Protein AF-A0A127CI56-F1 (afdb_monomer_lite)

Radius of gyration: 18.25 Å; chains: 1; bounding box: 36×44×43 Å

Secondary structure (DSSP, 8-state):
-TTSSS------S---TTTTT--HHHHHHHHHTT----PPPPPPSSSPPPHHHHHHHHHHHHHHHHHHHHHHHHHHTS------SSHHHHHHHHHHHHHHHHHHHHHHHHHHHTT-

Structure (mmCIF, N/CA/C/O backbone):
data_AF-A0A127CI56-F1
#
_entry.id   AF-A0A127CI56-F1
#
loop_
_atom_site.group_PDB
_atom_site.id
_atom_site.type_symbol
_atom_site.label_atom_id
_atom_site.label_alt_id
_atom_site.label_comp_id
_atom_site.label_asym_id
_atom_site.label_entity_id
_atom_site.label_seq_id
_atom_site.pdbx_PDB_ins_code
_atom_site.Cartn_x
_atom_site.Cartn_y
_atom_site.Cartn_z
_atom_site.occupancy
_atom_site.B_iso_or_equiv
_atom_site.auth_seq_id
_atom_site.auth_comp_id
_atom_site.auth_asym_id
_atom_site.auth_atom_id
_atom_site.pdbx_PDB_model_num
ATOM 1 N N . MET A 1 1 ? -7.938 -2.444 3.868 1.00 31.64 1 MET A N 1
ATOM 2 C CA . MET A 1 1 ? -7.738 -1.343 2.890 1.00 31.64 1 MET A CA 1
ATOM 3 C C . MET A 1 1 ? -9.023 -0.568 2.551 1.00 31.64 1 MET A C 1
ATOM 5 O O . MET A 1 1 ? -8.927 0.513 1.991 1.00 31.64 1 MET A O 1
ATOM 9 N N . MET A 1 2 ? -10.215 -1.067 2.913 1.00 23.14 2 MET A N 1
ATOM 10 C CA . MET A 1 2 ? -11.517 -0.485 2.534 1.00 23.14 2 MET A CA 1
ATOM 11 C C . MET A 1 2 ? -12.081 0.617 3.456 1.00 23.14 2 MET A C 1
ATOM 13 O O . MET A 1 2 ? -13.108 1.187 3.113 1.00 23.14 2 MET A O 1
ATOM 17 N N . ALA A 1 3 ? -11.433 0.952 4.576 1.00 25.27 3 ALA A N 1
ATOM 18 C CA . ALA A 1 3 ? -11.945 1.940 5.543 1.00 25.27 3 ALA A CA 1
ATOM 19 C C . ALA A 1 3 ? -11.127 3.247 5.611 1.00 25.27 3 ALA A C 1
ATOM 21 O O . ALA A 1 3 ? -11.294 4.034 6.531 1.00 25.27 3 ALA A O 1
ATOM 22 N N . LEU A 1 4 ? -10.217 3.492 4.661 1.00 32.19 4 LEU A N 1
ATOM 23 C CA . LEU A 1 4 ? -9.222 4.571 4.780 1.00 32.19 4 LEU A CA 1
ATOM 24 C C . LEU A 1 4 ? -9.471 5.803 3.897 1.00 32.19 4 LEU A C 1
ATOM 26 O O . LEU A 1 4 ? -8.562 6.608 3.729 1.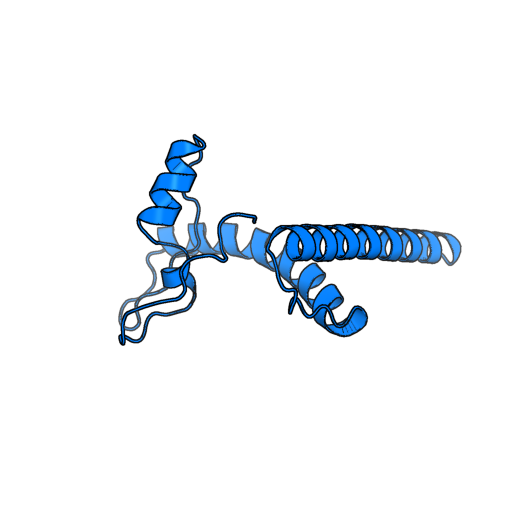00 32.19 4 LEU A O 1
ATOM 30 N N . ILE A 1 5 ? -10.668 5.970 3.320 1.00 32.84 5 ILE A N 1
ATOM 31 C CA . ILE A 1 5 ? -10.923 7.043 2.334 1.00 32.84 5 ILE A CA 1
ATOM 32 C C . ILE A 1 5 ? -12.205 7.852 2.624 1.00 32.84 5 ILE A C 1
ATOM 34 O O . ILE A 1 5 ? -12.787 8.384 1.690 1.00 32.84 5 ILE A O 1
ATOM 38 N N . SER A 1 6 ? -12.691 7.971 3.872 1.00 27.42 6 SER A N 1
ATOM 39 C CA . SER A 1 6 ? -13.927 8.756 4.111 1.00 27.42 6 SER A CA 1
ATOM 40 C C . SER A 1 6 ? -13.817 10.029 4.944 1.00 27.42 6 SER A C 1
ATOM 42 O O . SER A 1 6 ? -14.788 10.773 4.946 1.00 27.42 6 SER A O 1
ATOM 44 N N . GLU A 1 7 ? -12.701 10.363 5.599 1.00 33.69 7 GLU A N 1
ATOM 45 C CA . GLU A 1 7 ? -12.663 11.599 6.404 1.00 33.69 7 GLU A CA 1
ATOM 46 C C . GLU A 1 7 ? -11.339 12.346 6.291 1.00 33.69 7 GLU A C 1
ATOM 48 O O . GLU A 1 7 ? -10.452 12.261 7.138 1.00 33.69 7 GLU A O 1
ATOM 53 N N . MET A 1 8 ? -11.231 13.119 5.213 1.00 27.89 8 MET A N 1
ATOM 54 C CA . MET A 1 8 ? -10.200 14.132 5.032 1.00 27.89 8 MET A CA 1
ATOM 55 C C . MET A 1 8 ? -10.849 15.516 5.167 1.00 27.89 8 MET A C 1
ATOM 57 O O . MET A 1 8 ? -10.976 16.248 4.194 1.00 27.89 8 MET A O 1
ATOM 61 N N . SER A 1 9 ? -11.318 15.865 6.369 1.00 38.72 9 SER A N 1
ATOM 62 C CA . SER A 1 9 ? -11.735 17.238 6.674 1.00 38.72 9 SER A CA 1
ATOM 63 C C . SER A 1 9 ? -11.436 17.624 8.124 1.00 38.72 9 SER A C 1
ATOM 65 O O . SER A 1 9 ? -11.741 16.891 9.059 1.00 38.72 9 SER A O 1
ATOM 67 N N . CYS A 1 10 ? -10.872 18.827 8.252 1.00 26.05 10 CYS A N 1
ATOM 68 C CA . CYS A 1 10 ? -10.750 19.668 9.442 1.00 26.05 10 CYS A CA 1
ATOM 69 C C . CYS A 1 10 ? -9.629 19.353 10.461 1.00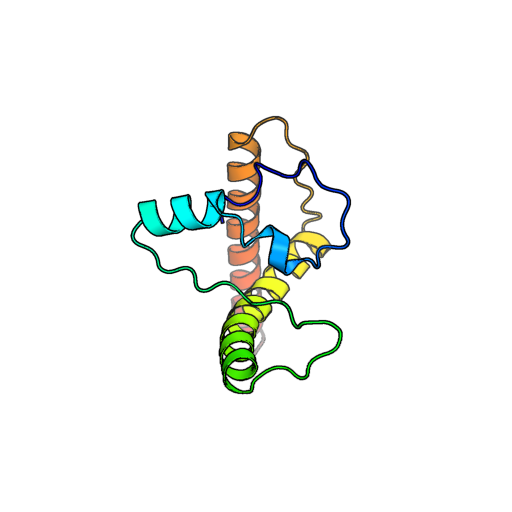 26.05 10 CYS A C 1
ATOM 71 O O . CYS A 1 10 ? -9.794 18.593 11.411 1.00 26.05 10 CYS A O 1
ATOM 73 N N . ALA A 1 11 ? -8.467 20.000 10.278 1.00 26.33 11 ALA A N 1
ATOM 74 C CA . ALA A 1 11 ? -7.878 20.942 11.248 1.00 26.33 11 ALA A CA 1
ATOM 75 C C . ALA A 1 11 ? -6.461 21.367 10.810 1.00 26.33 11 ALA A C 1
ATOM 77 O O . ALA A 1 11 ? -5.571 20.547 10.580 1.00 26.33 11 ALA A O 1
ATOM 78 N N . ARG A 1 12 ? -6.256 22.684 10.737 1.00 34.16 12 ARG A N 1
ATOM 79 C CA . ARG A 1 12 ? -5.029 23.403 10.370 1.00 34.16 12 ARG A CA 1
ATOM 80 C C . ARG A 1 12 ? -3.951 23.268 11.460 1.00 34.16 12 ARG A C 1
ATOM 82 O O . ARG A 1 12 ? -3.671 24.205 12.190 1.00 34.16 12 ARG A O 1
ATOM 89 N N . THR A 1 13 ? -3.335 22.098 11.582 1.00 32.88 13 THR A N 1
ATOM 90 C CA . THR A 1 13 ? -2.073 21.891 12.314 1.00 32.88 13 THR A CA 1
ATOM 91 C C . THR A 1 13 ? -1.237 20.878 11.546 1.00 32.88 13 THR A C 1
ATOM 93 O O . THR A 1 13 ? -1.770 19.943 10.957 1.00 32.88 13 THR A O 1
ATOM 96 N N . LYS A 1 14 ? 0.079 21.093 11.495 1.00 39.75 14 LYS A N 1
ATOM 97 C CA . LYS A 1 14 ? 1.063 20.360 10.679 1.00 39.75 14 LYS A CA 1
ATOM 98 C C . LYS A 1 14 ? 1.174 18.879 11.106 1.00 39.75 14 LYS A C 1
ATOM 100 O O . LYS A 1 14 ? 2.174 18.468 11.690 1.00 39.75 14 LYS A O 1
ATOM 105 N N . ARG A 1 15 ? 0.136 18.073 10.854 1.00 35.84 15 ARG A N 1
ATOM 106 C CA . ARG A 1 15 ? 0.092 16.626 11.104 1.00 35.84 15 ARG A CA 1
ATOM 107 C C . ARG A 1 15 ? 0.879 15.904 10.017 1.00 35.84 15 ARG A C 1
ATOM 109 O O . ARG A 1 15 ? 0.649 16.086 8.827 1.00 35.84 15 ARG A O 1
ATOM 116 N N . ARG A 1 16 ? 1.836 15.083 10.445 1.00 45.56 16 ARG A N 1
ATOM 117 C CA . ARG A 1 16 ? 2.623 14.200 9.574 1.00 45.56 16 ARG A CA 1
ATOM 118 C C . ARG A 1 16 ? 1.770 13.008 9.121 1.00 45.56 16 ARG A C 1
ATOM 120 O O . ARG A 1 16 ? 0.854 12.594 9.826 1.00 45.56 16 ARG A O 1
ATOM 127 N N . SER A 1 17 ? 2.110 12.437 7.968 1.00 40.94 17 SER A N 1
ATOM 128 C CA . SER A 1 17 ? 1.291 11.492 7.189 1.00 40.94 17 SER A CA 1
ATOM 129 C C . SER A 1 17 ? 0.786 10.231 7.913 1.00 40.94 17 SER A C 1
ATOM 131 O O . SER A 1 17 ? -0.237 9.699 7.496 1.00 40.94 17 SER A O 1
ATOM 133 N N . ALA A 1 18 ? 1.423 9.751 8.993 1.00 51.22 18 ALA A N 1
ATOM 134 C CA . ALA A 1 18 ? 0.918 8.581 9.735 1.00 51.22 18 ALA A CA 1
ATOM 135 C C . ALA A 1 18 ? -0.155 8.930 10.784 1.00 51.22 18 ALA A C 1
ATOM 137 O O . ALA A 1 18 ? -0.976 8.084 11.121 1.00 51.22 18 ALA A O 1
ATOM 138 N N . SER A 1 19 ? -0.210 10.185 11.251 1.00 51.59 19 SER A N 1
ATOM 139 C CA . SER A 1 19 ? -1.259 10.649 12.174 1.00 51.59 19 SER A CA 1
ATOM 140 C C . SER A 1 19 ? -2.647 10.644 11.529 1.00 51.59 19 SER A C 1
ATOM 142 O O . SER A 1 19 ? -3.635 10.570 12.249 1.00 51.59 19 SER A O 1
ATOM 144 N N . ALA A 1 20 ? -2.735 10.692 10.196 1.00 54.66 20 ALA A N 1
ATOM 145 C CA . ALA A 1 20 ? -4.006 10.633 9.477 1.00 54.66 20 ALA A CA 1
ATOM 146 C C . ALA A 1 20 ? -4.717 9.272 9.623 1.00 54.66 20 ALA A C 1
ATOM 148 O O . ALA A 1 20 ? -5.939 9.215 9.562 1.00 54.66 20 ALA A O 1
ATOM 149 N N . TYR A 1 21 ? -3.962 8.189 9.851 1.00 60.41 21 TYR A N 1
ATOM 150 C CA . TYR A 1 21 ? -4.496 6.828 9.990 1.00 60.41 21 TYR A CA 1
ATOM 151 C C . TYR A 1 21 ? -4.871 6.469 11.436 1.00 60.41 21 TYR A C 1
ATOM 153 O O . TYR A 1 21 ? -5.610 5.512 11.658 1.00 60.41 21 TYR A O 1
ATOM 161 N N . ILE A 1 22 ? -4.373 7.235 12.409 1.00 69.00 22 ILE A N 1
ATOM 162 C CA . ILE A 1 22 ? -4.627 7.067 13.844 1.00 69.00 22 ILE A CA 1
ATOM 163 C C . ILE A 1 22 ? -5.710 8.079 14.229 1.00 69.00 22 ILE A C 1
ATOM 165 O O . ILE A 1 22 ? -5.445 9.124 14.822 1.00 69.00 22 ILE A O 1
ATOM 169 N N . SER A 1 23 ? -6.934 7.826 13.777 1.00 75.69 23 SER A N 1
ATOM 170 C CA . SER A 1 23 ? -8.105 8.599 14.184 1.00 75.69 23 SER A CA 1
ATOM 171 C C . SER A 1 23 ? -8.979 7.735 15.083 1.00 75.69 23 SER A C 1
ATOM 173 O O . SER A 1 23 ? -9.068 6.524 14.882 1.00 75.69 23 SER A O 1
ATOM 175 N N . LYS A 1 24 ? -9.667 8.356 16.049 1.00 79.44 24 LYS A N 1
ATOM 176 C CA . LYS A 1 24 ? -10.579 7.643 16.962 1.00 79.44 24 LYS A CA 1
ATOM 177 C C . LYS A 1 24 ? -11.622 6.810 16.209 1.00 79.44 24 LYS A C 1
ATOM 179 O O . LYS A 1 24 ? -11.960 5.716 16.635 1.00 79.44 24 LYS A O 1
ATOM 184 N N . LYS A 1 25 ? -12.093 7.308 15.061 1.00 79.56 25 LYS A N 1
ATOM 185 C CA . LYS A 1 25 ? -13.038 6.597 14.186 1.00 79.56 25 LYS A CA 1
ATOM 186 C C . LYS A 1 25 ? -12.426 5.339 13.576 1.00 79.56 25 LYS A C 1
ATOM 188 O O . LYS A 1 25 ? -13.079 4.305 13.518 1.00 79.56 25 LYS A O 1
ATOM 193 N N . ASN A 1 26 ? -11.170 5.419 13.150 1.00 76.00 26 ASN A N 1
ATOM 194 C CA . ASN A 1 26 ? -10.472 4.287 12.559 1.00 76.00 26 ASN A CA 1
ATOM 195 C C . ASN A 1 26 ? -10.121 3.233 13.618 1.00 76.00 26 ASN A C 1
ATOM 197 O O . ASN A 1 26 ? -10.229 2.041 13.359 1.00 76.00 26 ASN A O 1
ATOM 201 N N . GLU A 1 27 ? -9.767 3.664 14.830 1.00 80.38 27 GLU A N 1
ATOM 202 C CA . GLU A 1 27 ? -9.571 2.765 15.970 1.00 80.38 27 GLU A CA 1
ATOM 203 C C . GLU A 1 27 ? -10.875 2.078 16.380 1.00 80.38 27 GLU A C 1
ATOM 205 O O . GLU A 1 27 ? -10.884 0.861 16.510 1.00 80.38 27 GLU A O 1
ATOM 210 N N . ALA A 1 28 ? -11.989 2.813 16.473 1.00 83.75 28 ALA A N 1
ATOM 211 C CA . ALA A 1 28 ? -13.303 2.234 16.755 1.00 83.75 28 ALA A CA 1
ATOM 212 C C . ALA A 1 28 ? -13.724 1.204 15.695 1.00 83.75 28 ALA A C 1
ATOM 214 O O . ALA A 1 28 ? -14.245 0.147 16.039 1.00 83.75 28 ALA A O 1
ATOM 215 N N . PHE A 1 29 ? -13.441 1.471 14.416 1.00 81.94 29 PHE A N 1
ATOM 216 C CA . PHE A 1 29 ? -13.661 0.510 13.335 1.00 81.94 29 PHE A CA 1
ATOM 217 C C . PHE A 1 29 ? -12.781 -0.742 13.489 1.00 81.94 29 PHE A C 1
ATOM 219 O O . PHE A 1 29 ? -13.264 -1.863 13.391 1.00 81.94 29 PHE A O 1
ATOM 226 N N . ILE A 1 30 ? -11.488 -0.572 13.774 1.00 82.19 30 ILE A N 1
ATOM 227 C CA . ILE A 1 30 ? -10.548 -1.687 13.966 1.00 82.19 30 ILE A CA 1
ATOM 228 C C . ILE A 1 30 ? -10.977 -2.560 15.154 1.00 82.19 30 ILE A C 1
ATOM 230 O O . ILE A 1 30 ? -11.047 -3.781 15.021 1.00 82.19 30 ILE A O 1
ATOM 234 N N . THR A 1 31 ? -11.317 -1.939 16.283 1.00 84.06 31 THR A N 1
ATOM 235 C CA . THR A 1 31 ? -11.789 -2.636 17.482 1.00 84.06 31 THR A CA 1
ATOM 236 C C . THR A 1 31 ? -13.143 -3.306 17.252 1.00 84.06 31 THR A C 1
ATOM 238 O O . THR A 1 31 ? -13.316 -4.451 17.659 1.00 84.06 31 THR A O 1
ATOM 241 N N . GLY A 1 32 ? -14.070 -2.652 16.543 1.00 84.69 32 GLY A N 1
ATOM 242 C CA . GLY A 1 32 ? -15.367 -3.230 16.169 1.00 84.69 32 GLY A CA 1
ATOM 243 C C . GLY A 1 32 ? -15.243 -4.469 15.278 1.00 84.69 32 GLY A C 1
ATOM 244 O O . GLY A 1 32 ? -16.067 -5.374 15.352 1.00 84.69 32 GLY A O 1
ATOM 245 N N . ASN A 1 33 ? -14.165 -4.561 14.499 1.00 84.19 33 ASN A N 1
ATOM 246 C CA . ASN A 1 33 ? -13.832 -5.730 13.690 1.00 84.19 33 ASN A CA 1
ATOM 247 C C . ASN A 1 33 ? -13.023 -6.801 14.456 1.00 84.19 33 ASN A C 1
ATOM 249 O O . ASN A 1 33 ? -12.554 -7.756 13.836 1.00 84.19 33 ASN A O 1
ATOM 253 N N . GLY A 1 34 ? -12.819 -6.650 15.772 1.00 84.81 34 GLY A N 1
ATOM 254 C CA . GLY A 1 34 ? -12.046 -7.583 16.603 1.00 84.81 34 GLY A CA 1
ATOM 255 C C . GLY A 1 34 ? -10.535 -7.552 16.346 1.00 84.81 34 GLY A C 1
ATOM 256 O O . GLY A 1 34 ? -9.808 -8.458 16.752 1.00 84.81 34 GLY A O 1
ATOM 257 N N . LEU A 1 35 ? -10.042 -6.523 15.654 1.00 81.69 35 LEU A N 1
ATOM 258 C CA . LEU A 1 35 ? -8.640 -6.383 15.275 1.00 81.69 35 LEU A CA 1
ATOM 259 C C . LEU A 1 35 ? -7.898 -5.477 16.268 1.00 81.69 35 LEU A C 1
ATOM 261 O O . LEU A 1 35 ? -8.476 -4.593 16.900 1.00 81.69 35 LEU A O 1
ATOM 265 N N . LYS A 1 36 ? -6.581 -5.673 16.389 1.00 81.25 36 LYS A N 1
ATOM 266 C CA . LYS A 1 36 ? -5.694 -4.776 17.147 1.00 81.25 36 LYS A CA 1
ATOM 267 C C . LYS A 1 36 ? -5.066 -3.748 16.205 1.00 81.25 36 LYS A C 1
ATOM 269 O O . LYS A 1 36 ? -4.655 -4.087 15.095 1.00 81.25 36 LYS A O 1
ATOM 274 N N . SER A 1 37 ? -4.971 -2.494 16.644 1.00 75.50 37 SER A N 1
ATOM 275 C CA . SER A 1 37 ? -4.393 -1.403 15.854 1.00 75.50 37 SER A CA 1
ATOM 276 C C . SER A 1 37 ? -2.864 -1.503 15.789 1.00 75.50 37 SER A C 1
ATOM 278 O O . SER A 1 37 ? -2.138 -0.933 16.599 1.00 75.50 37 SER A O 1
ATOM 280 N N . ASP A 1 38 ? -2.345 -2.208 14.782 1.00 78.06 38 ASP A N 1
ATOM 281 C CA . ASP A 1 38 ? -0.902 -2.276 14.517 1.00 78.06 38 ASP A CA 1
ATOM 282 C C . ASP A 1 38 ? -0.461 -1.275 13.434 1.00 78.06 38 ASP A C 1
ATOM 284 O O . ASP A 1 38 ? -0.021 -1.630 12.341 1.00 78.06 38 ASP A O 1
ATOM 288 N N . ILE A 1 39 ? -0.623 0.019 13.721 1.00 79.00 39 ILE A N 1
ATOM 289 C CA . ILE A 1 39 ? -0.354 1.107 12.767 1.00 79.00 39 ILE A CA 1
ATOM 290 C C . ILE A 1 39 ? 1.020 1.736 13.035 1.00 79.00 39 ILE A C 1
ATOM 292 O O . ILE A 1 39 ? 1.405 1.961 14.181 1.00 79.00 39 ILE A O 1
ATOM 296 N N . HIS A 1 40 ? 1.762 2.060 11.968 1.00 80.00 40 HIS A N 1
ATOM 297 C CA . HIS A 1 40 ? 3.073 2.714 12.052 1.00 80.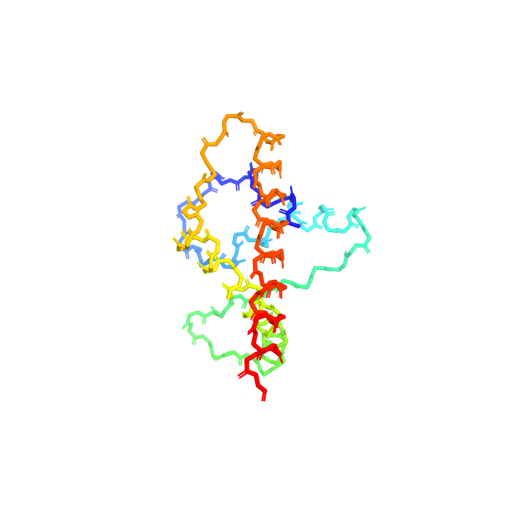00 40 HIS A CA 1
ATOM 298 C C . HIS A 1 40 ? 2.993 4.066 12.776 1.00 80.00 40 HIS A C 1
ATOM 300 O O . HIS A 1 40 ? 2.228 4.950 12.390 1.00 80.00 40 HIS A O 1
ATOM 306 N N . GLN A 1 41 ? 3.841 4.260 13.786 1.00 77.44 41 GLN A N 1
ATOM 307 C CA . GLN A 1 41 ? 3.832 5.463 14.616 1.00 77.44 41 GLN A CA 1
ATOM 308 C C . GLN A 1 41 ? 4.796 6.519 14.070 1.00 77.44 41 GLN A C 1
ATOM 310 O O . GLN A 1 41 ? 5.955 6.233 13.768 1.00 77.44 41 GLN A O 1
ATOM 315 N N . CYS A 1 42 ? 4.332 7.764 13.941 1.00 74.50 42 CYS A N 1
ATOM 316 C CA . CYS A 1 42 ? 5.188 8.873 13.522 1.00 74.50 42 CYS A CA 1
ATOM 317 C C . CYS A 1 42 ? 6.200 9.246 14.614 1.00 74.50 42 CYS A C 1
ATOM 319 O O . CYS A 1 42 ? 5.839 9.450 15.769 1.00 74.50 42 CYS A O 1
ATOM 321 N N . LYS A 1 43 ? 7.455 9.467 14.210 1.00 71.81 43 LYS A N 1
ATOM 322 C CA . LYS A 1 43 ? 8.486 10.062 15.066 1.00 71.81 43 LYS A CA 1
ATOM 323 C C . LYS A 1 43 ? 8.124 11.506 15.449 1.00 71.81 43 LYS A C 1
ATOM 325 O O . LYS A 1 43 ? 7.730 12.307 14.590 1.00 71.81 43 LYS A O 1
ATOM 330 N N . LEU A 1 44 ? 8.322 11.858 16.722 1.00 69.00 44 LEU A N 1
ATOM 331 C CA . LEU A 1 44 ? 8.259 13.237 17.222 1.00 69.00 44 LEU A CA 1
ATOM 332 C C . LEU A 1 44 ? 9.458 14.049 16.704 1.00 69.00 44 LEU A C 1
ATOM 334 O O . LEU A 1 44 ? 10.558 13.528 16.581 1.00 69.00 44 LEU A O 1
ATOM 338 N N . LYS A 1 45 ? 9.264 15.332 16.365 1.00 63.16 45 LYS A N 1
ATOM 339 C CA . LYS A 1 45 ? 10.296 16.148 15.686 1.00 63.16 45 LYS A CA 1
ATOM 340 C C . LYS A 1 45 ? 11.569 16.357 16.518 1.00 63.16 45 LYS A C 1
ATOM 342 O O . LYS A 1 45 ? 12.637 16.428 15.932 1.00 63.16 45 LYS A O 1
ATOM 347 N N . VAL A 1 46 ? 11.437 16.455 17.839 1.00 70.88 46 VAL A N 1
ATOM 348 C CA . VAL A 1 46 ? 12.520 16.887 18.742 1.00 70.88 46 VAL A CA 1
ATOM 349 C C . VAL A 1 46 ? 13.122 15.722 19.535 1.00 70.88 46 VAL A C 1
ATOM 351 O O . VAL A 1 46 ? 14.246 15.819 20.006 1.00 70.88 46 VAL A O 1
ATOM 354 N N . ARG A 1 47 ? 12.408 14.596 19.669 1.00 72.44 47 ARG A N 1
ATOM 355 C CA . ARG A 1 47 ? 12.850 13.469 20.501 1.00 72.44 47 ARG A CA 1
ATOM 356 C C . ARG A 1 47 ? 13.446 12.337 19.656 1.00 72.44 47 ARG A C 1
ATOM 358 O O . ARG A 1 47 ? 12.901 12.034 18.584 1.00 72.44 47 ARG A O 1
ATOM 365 N N . PRO A 1 48 ? 14.527 11.683 20.122 1.00 72.56 48 PRO A N 1
ATOM 366 C CA . PRO A 1 48 ? 14.972 10.429 19.532 1.00 72.56 48 PRO A CA 1
ATOM 367 C C . PRO A 1 48 ? 13.854 9.384 19.647 1.00 72.56 48 PRO A C 1
ATOM 369 O O . PRO A 1 48 ? 13.037 9.412 20.568 1.00 72.56 48 PRO A O 1
ATOM 372 N N . THR A 1 49 ? 13.763 8.495 18.660 1.00 73.31 49 THR A N 1
ATOM 373 C CA . THR A 1 49 ? 12.783 7.404 18.672 1.00 73.31 49 THR A CA 1
ATOM 374 C C . THR A 1 49 ? 13.152 6.405 19.758 1.00 73.31 49 THR A C 1
ATOM 376 O O . THR A 1 49 ? 14.272 5.899 19.713 1.00 73.31 49 THR A O 1
ATOM 379 N N . PRO A 1 50 ? 12.230 6.064 20.674 1.00 82.44 50 PRO A N 1
ATOM 380 C CA . PRO A 1 50 ? 12.446 4.964 21.604 1.00 82.44 50 PRO A CA 1
ATOM 381 C C . PRO A 1 50 ? 12.751 3.675 20.835 1.00 82.44 50 PRO A C 1
ATOM 383 O O . PRO A 1 50 ? 12.108 3.403 19.815 1.00 82.44 50 PRO A O 1
ATOM 386 N N . GLU A 1 51 ? 13.692 2.862 21.315 1.00 82.81 51 GLU A N 1
ATOM 387 C CA . GLU A 1 51 ? 14.098 1.638 20.609 1.00 82.81 51 GLU A CA 1
ATOM 388 C C . GLU A 1 51 ? 12.926 0.686 20.358 1.00 82.81 51 GLU A C 1
ATOM 390 O O . GLU A 1 51 ? 12.790 0.146 19.260 1.00 82.81 51 GLU A O 1
ATOM 395 N N . ALA A 1 52 ? 12.027 0.539 21.334 1.00 83.25 52 ALA A N 1
ATOM 396 C CA . ALA A 1 52 ? 10.825 -0.283 21.203 1.00 83.25 52 ALA A CA 1
ATOM 397 C C . ALA A 1 52 ? 9.931 0.178 20.035 1.00 83.25 52 ALA A C 1
ATOM 399 O O . ALA A 1 52 ? 9.451 -0.638 19.244 1.00 83.25 52 ALA A O 1
ATOM 400 N N . MET A 1 53 ? 9.765 1.496 19.877 1.00 80.88 53 MET A N 1
ATOM 401 C CA . MET A 1 53 ? 9.004 2.089 18.776 1.00 80.88 53 MET A CA 1
ATOM 402 C C . MET A 1 53 ? 9.717 1.883 17.438 1.00 80.88 53 MET A C 1
ATOM 404 O O . MET A 1 53 ? 9.070 1.559 16.445 1.00 80.88 53 MET A O 1
ATOM 408 N N . SER A 1 54 ? 11.045 2.023 17.411 1.00 81.94 54 SER A N 1
ATOM 409 C CA . SER A 1 54 ? 11.855 1.789 16.213 1.00 81.94 54 SER A CA 1
ATOM 410 C C . SER A 1 54 ? 11.752 0.338 15.733 1.00 81.94 54 SER A C 1
ATOM 412 O O . SER A 1 54 ? 11.443 0.097 14.568 1.00 81.94 54 SER A O 1
ATOM 414 N N . ARG A 1 55 ? 11.888 -0.641 16.639 1.00 85.25 55 ARG A N 1
ATOM 415 C CA . ARG A 1 55 ? 11.736 -2.074 16.323 1.00 85.25 55 ARG A CA 1
ATOM 416 C C .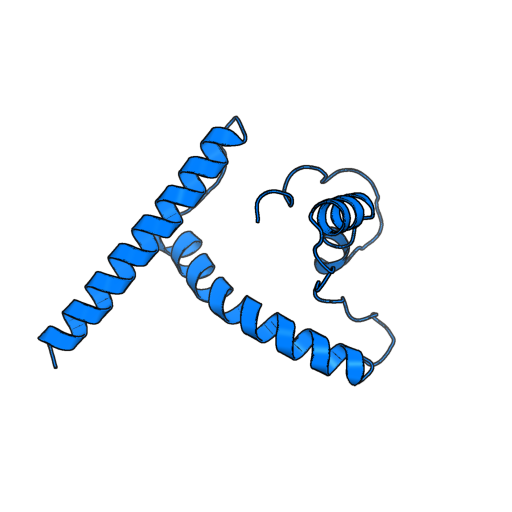 ARG A 1 55 ? 10.327 -2.397 15.818 1.00 85.25 55 ARG A C 1
ATOM 418 O O . ARG A 1 55 ? 10.170 -3.111 14.828 1.00 85.25 55 ARG A O 1
ATOM 425 N N . ALA A 1 56 ? 9.288 -1.847 16.453 1.00 84.75 56 ALA A N 1
ATOM 426 C CA . ALA A 1 56 ? 7.908 -2.020 15.999 1.00 84.75 56 ALA A CA 1
ATOM 427 C C . ALA A 1 56 ? 7.678 -1.406 14.609 1.00 84.75 56 ALA A C 1
ATOM 429 O O . ALA A 1 56 ? 7.134 -2.065 13.723 1.00 84.75 56 ALA A O 1
ATOM 430 N N . ASN A 1 57 ? 8.151 -0.182 14.385 1.00 84.44 57 ASN A N 1
ATOM 431 C CA . ASN A 1 57 ? 8.058 0.484 13.092 1.00 84.44 57 ASN A CA 1
ATOM 432 C C . ASN A 1 57 ? 8.877 -0.225 12.007 1.00 84.44 57 ASN A C 1
ATOM 434 O O . ASN A 1 57 ? 8.394 -0.321 10.887 1.00 84.44 57 ASN A O 1
ATOM 438 N N . GLY A 1 58 ? 10.042 -0.794 12.322 1.00 84.69 58 GLY A N 1
ATOM 439 C CA . GLY A 1 58 ? 10.833 -1.601 11.389 1.00 84.69 58 GLY A CA 1
ATOM 440 C C . GLY A 1 58 ? 10.068 -2.825 10.877 1.00 84.69 58 GLY A C 1
ATOM 441 O O . GLY A 1 58 ? 10.015 -3.058 9.669 1.00 84.69 58 GLY A O 1
ATOM 442 N N . ARG A 1 59 ? 9.380 -3.553 11.771 1.00 86.06 59 ARG A N 1
ATOM 443 C CA . ARG A 1 59 ? 8.496 -4.671 11.384 1.00 86.06 59 ARG A CA 1
ATOM 444 C C . ARG A 1 59 ? 7.363 -4.210 10.463 1.00 86.06 59 ARG A C 1
ATOM 446 O O . ARG A 1 59 ? 7.122 -4.825 9.427 1.00 86.06 59 ARG A O 1
ATOM 453 N N . ARG A 1 60 ? 6.712 -3.092 10.799 1.00 83.56 60 ARG A N 1
ATOM 454 C CA . ARG A 1 60 ? 5.616 -2.511 9.999 1.00 83.56 60 ARG A CA 1
ATOM 455 C C . ARG A 1 60 ? 6.094 -2.021 8.629 1.00 83.56 60 ARG A C 1
ATOM 457 O O . ARG A 1 60 ? 5.425 -2.243 7.621 1.00 83.56 60 ARG A O 1
ATOM 464 N N . SER A 1 61 ? 7.267 -1.398 8.576 1.00 81.50 61 SER A N 1
ATOM 465 C CA . SER A 1 61 ? 7.877 -0.898 7.343 1.00 81.50 61 SER A CA 1
ATOM 466 C C . SER A 1 61 ? 8.295 -2.025 6.402 1.00 81.50 61 SER A C 1
ATOM 468 O O . SER A 1 61 ? 8.169 -1.853 5.196 1.00 81.50 61 SER A O 1
ATOM 470 N N . LYS A 1 62 ? 8.699 -3.194 6.922 1.00 84.44 62 LYS A N 1
ATOM 471 C CA . LYS A 1 62 ? 9.002 -4.382 6.103 1.00 84.44 62 LYS A CA 1
ATOM 472 C C . LYS A 1 62 ? 7.783 -4.876 5.319 1.00 84.44 62 LYS A C 1
ATOM 474 O O . LYS A 1 62 ? 7.898 -5.225 4.150 1.00 84.44 62 LYS A O 1
ATOM 479 N N . LEU A 1 63 ? 6.609 -4.893 5.951 1.00 78.50 63 LEU A N 1
ATOM 480 C CA . LEU A 1 63 ? 5.365 -5.244 5.260 1.00 78.50 63 LEU A CA 1
ATOM 481 C C . LEU A 1 63 ? 4.993 -4.167 4.240 1.00 78.50 63 LEU A C 1
ATOM 483 O O . LEU A 1 63 ? 4.648 -4.471 3.102 1.00 78.50 63 LEU A O 1
ATOM 487 N N . ARG A 1 64 ? 5.104 -2.894 4.628 1.00 78.69 64 ARG A N 1
ATOM 488 C CA . ARG A 1 64 ? 4.768 -1.766 3.760 1.00 78.69 64 ARG A CA 1
ATOM 489 C C . ARG A 1 64 ? 5.641 -1.716 2.501 1.00 78.69 64 ARG A C 1
ATOM 491 O O . ARG A 1 64 ? 5.091 -1.528 1.421 1.00 78.69 64 ARG A O 1
ATOM 498 N N . SER A 1 65 ? 6.950 -1.937 2.613 1.00 81.31 65 SER A N 1
ATOM 499 C CA . SER A 1 65 ? 7.867 -1.918 1.466 1.00 81.31 65 SER A CA 1
ATOM 500 C C . SER A 1 65 ? 7.563 -3.023 0.449 1.00 81.31 65 SER A C 1
ATOM 502 O O . SER A 1 65 ? 7.643 -2.786 -0.757 1.00 81.31 65 SER A O 1
ATOM 504 N N . ALA A 1 66 ? 7.121 -4.200 0.909 1.00 79.44 66 ALA A N 1
ATOM 505 C CA . ALA A 1 66 ? 6.700 -5.289 0.028 1.00 79.44 66 ALA A CA 1
ATOM 506 C C . ALA A 1 66 ? 5.493 -4.900 -0.849 1.00 79.44 66 ALA A C 1
ATOM 508 O O . ALA A 1 66 ? 5.443 -5.243 -2.032 1.00 79.44 66 ALA A O 1
ATOM 509 N N . PHE A 1 67 ? 4.543 -4.139 -0.296 1.00 75.31 67 PHE A N 1
ATOM 510 C CA . PHE A 1 67 ? 3.381 -3.650 -1.044 1.00 75.31 67 PHE A CA 1
ATOM 511 C C . PHE A 1 67 ? 3.677 -2.388 -1.861 1.00 75.31 67 PHE A C 1
ATOM 513 O O . PHE A 1 67 ? 3.111 -2.221 -2.940 1.00 75.31 67 PHE A O 1
ATOM 520 N N . GLU A 1 68 ? 4.560 -1.503 -1.395 1.00 81.38 68 GLU A N 1
ATOM 521 C CA . GLU A 1 68 ? 4.917 -0.266 -2.105 1.00 81.38 68 GLU A CA 1
ATOM 522 C C . GLU A 1 68 ? 5.462 -0.538 -3.506 1.00 81.38 68 GLU A C 1
ATOM 524 O O . GLU A 1 68 ? 5.105 0.180 -4.437 1.00 81.38 68 GLU A O 1
ATOM 529 N N . HIS A 1 69 ? 6.241 -1.608 -3.688 1.00 80.31 69 HIS A N 1
ATOM 530 C CA . HIS A 1 69 ? 6.713 -1.996 -5.016 1.00 80.31 69 HIS A CA 1
ATOM 531 C C . HIS A 1 69 ? 5.558 -2.350 -5.968 1.00 80.31 69 HIS A C 1
ATOM 533 O O . HIS A 1 69 ? 5.551 -1.940 -7.130 1.00 80.31 69 HIS A O 1
ATOM 539 N N . VAL A 1 70 ? 4.546 -3.068 -5.467 1.00 80.62 70 VAL A N 1
ATOM 540 C CA . VAL A 1 70 ? 3.335 -3.367 -6.241 1.00 80.62 70 VAL A CA 1
ATOM 541 C C . VAL A 1 70 ? 2.641 -2.064 -6.614 1.00 80.62 70 VAL A C 1
ATOM 543 O O . VAL A 1 70 ? 2.421 -1.818 -7.796 1.00 80.62 70 VAL A O 1
ATOM 546 N N . PHE A 1 71 ? 2.383 -1.187 -5.642 1.00 76.19 71 PHE A N 1
ATOM 547 C CA . PHE A 1 71 ? 1.752 0.112 -5.888 1.00 76.19 71 PHE A CA 1
ATOM 548 C C . PHE A 1 71 ? 2.534 0.994 -6.864 1.00 76.19 71 PHE A C 1
ATOM 550 O O . PHE A 1 71 ? 1.912 1.680 -7.675 1.00 76.19 71 PHE A O 1
ATOM 557 N N . ALA A 1 72 ? 3.867 0.970 -6.824 1.00 82.12 72 ALA A N 1
ATOM 558 C CA . ALA A 1 72 ? 4.708 1.688 -7.773 1.00 82.12 72 ALA A CA 1
ATOM 559 C C . ALA A 1 72 ? 4.444 1.200 -9.202 1.00 82.12 72 ALA A C 1
ATOM 561 O O . ALA A 1 72 ? 4.144 2.010 -10.074 1.00 82.12 72 ALA A O 1
ATOM 562 N N . ARG A 1 73 ? 4.415 -0.121 -9.422 1.00 82.50 73 ARG A N 1
ATOM 563 C CA . ARG A 1 73 ? 4.060 -0.706 -10.723 1.00 82.50 73 ARG A CA 1
ATOM 564 C C . ARG A 1 73 ? 2.633 -0.357 -11.155 1.00 82.50 73 ARG A C 1
ATOM 566 O O . ARG A 1 73 ? 2.411 -0.102 -12.336 1.00 82.50 73 ARG A O 1
ATOM 573 N N . GLN A 1 74 ? 1.673 -0.314 -10.227 1.00 83.50 74 GLN A N 1
ATOM 574 C CA . GLN A 1 74 ? 0.297 0.081 -10.553 1.00 83.50 74 GLN A CA 1
ATOM 575 C C . GLN A 1 74 ? 0.188 1.557 -10.959 1.00 83.50 74 GLN A C 1
ATOM 577 O O . GLN A 1 74 ? -0.550 1.895 -11.882 1.00 83.50 74 GLN A O 1
ATOM 582 N N . LYS A 1 75 ? 0.918 2.449 -10.289 1.00 82.06 75 LYS A N 1
ATOM 583 C CA . LYS A 1 75 ? 0.893 3.881 -10.607 1.00 82.06 75 LYS A CA 1
ATOM 584 C C . LYS A 1 75 ? 1.654 4.214 -11.883 1.00 82.06 75 LYS A C 1
ATOM 586 O O . LYS A 1 75 ? 1.151 4.998 -12.676 1.00 82.06 75 LYS A O 1
ATOM 591 N N . ASP A 1 76 ? 2.824 3.618 -12.062 1.00 80.75 76 ASP A N 1
ATOM 592 C CA . ASP A 1 76 ? 3.711 3.880 -13.192 1.00 80.75 76 ASP A CA 1
ATOM 593 C C . ASP A 1 76 ? 3.191 3.204 -14.469 1.00 80.75 76 ASP A C 1
ATOM 595 O O . ASP A 1 76 ? 2.706 3.865 -15.386 1.00 80.75 76 ASP A O 1
ATOM 599 N N . LYS A 1 77 ? 3.159 1.865 -14.487 1.00 73.88 77 LYS A N 1
ATOM 600 C CA . LYS A 1 77 ? 2.842 1.091 -15.698 1.00 73.88 77 LYS A CA 1
ATOM 601 C C . LYS A 1 77 ? 1.354 1.031 -16.019 1.00 73.88 77 LYS A C 1
ATOM 603 O O . LYS A 1 77 ? 0.988 1.003 -17.187 1.00 73.88 77 LYS A O 1
ATOM 608 N N . MET A 1 78 ? 0.491 0.992 -15.001 1.00 76.31 78 MET A N 1
ATOM 609 C CA . MET A 1 78 ? -0.965 0.916 -15.208 1.00 76.31 78 MET A CA 1
ATOM 610 C C . MET A 1 78 ? -1.664 2.281 -15.132 1.00 76.31 78 MET A C 1
ATOM 612 O O . MET A 1 78 ? -2.886 2.330 -15.263 1.00 76.31 78 MET A O 1
ATOM 616 N N . ARG A 1 79 ? -0.917 3.380 -14.905 1.00 76.75 79 ARG A N 1
ATOM 617 C CA . ARG A 1 79 ? -1.436 4.759 -14.771 1.00 76.75 79 ARG A CA 1
ATOM 618 C C . ARG A 1 79 ? -2.696 4.825 -13.895 1.00 76.75 79 ARG A C 1
ATOM 620 O O . ARG A 1 79 ? -3.688 5.470 -14.241 1.00 76.75 79 ARG A O 1
ATOM 627 N N . LEU A 1 80 ? -2.689 4.099 -12.772 1.00 76.94 80 LEU A N 1
ATOM 628 C CA . LEU A 1 80 ? -3.883 3.881 -11.958 1.00 76.94 80 LEU A CA 1
ATOM 629 C C . LEU A 1 80 ? -4.303 5.158 -11.206 1.00 76.94 80 LEU A C 1
ATOM 631 O O . LEU A 1 80 ? -3.901 5.390 -10.067 1.00 76.94 80 LEU A O 1
ATOM 635 N N . PHE A 1 81 ? -5.162 5.966 -11.826 1.00 75.44 81 PHE A N 1
ATOM 636 C CA . PHE A 1 81 ? -5.840 7.093 -11.180 1.00 75.44 81 PHE A CA 1
ATOM 637 C C . PHE A 1 81 ? -7.265 6.711 -10.773 1.00 75.44 81 PHE A C 1
ATOM 639 O O . PHE A 1 81 ? -8.096 6.352 -11.612 1.00 75.44 81 PHE A O 1
ATOM 646 N N . ILE A 1 82 ? -7.573 6.801 -9.480 1.00 75.12 82 ILE A N 1
ATOM 647 C CA . ILE A 1 82 ? -8.915 6.539 -8.946 1.00 75.12 82 ILE A CA 1
ATOM 648 C C . ILE A 1 82 ? -9.639 7.883 -8.826 1.00 75.12 82 ILE A C 1
ATOM 650 O O . ILE A 1 82 ? -9.660 8.499 -7.769 1.00 75.12 82 ILE A O 1
ATOM 654 N N . GLN A 1 83 ? -10.194 8.352 -9.942 1.00 79.56 83 GLN A N 1
ATOM 655 C CA . GLN A 1 83 ? -11.090 9.512 -10.004 1.00 79.56 83 GLN A CA 1
ATOM 656 C C . GLN A 1 83 ? -12.476 9.039 -10.462 1.00 79.56 83 GLN A C 1
ATOM 658 O O . GLN A 1 83 ? -12.959 9.397 -11.529 1.00 79.56 83 GLN A O 1
ATOM 663 N N . THR A 1 84 ? -13.073 8.111 -9.710 1.00 81.06 84 THR A N 1
ATOM 664 C CA . THR A 1 84 ? -14.382 7.529 -10.042 1.00 81.06 84 THR A CA 1
ATOM 665 C C . THR A 1 84 ? -15.465 8.092 -9.137 1.00 81.06 84 THR A C 1
ATOM 667 O O . THR A 1 84 ? -15.304 8.096 -7.917 1.00 81.06 84 THR A O 1
ATOM 670 N N . ILE A 1 85 ? -16.597 8.482 -9.723 1.00 82.06 85 ILE A N 1
ATOM 671 C CA . ILE A 1 85 ? -17.793 8.874 -8.974 1.00 82.06 85 ILE A CA 1
ATOM 672 C C . ILE A 1 85 ? -18.402 7.605 -8.362 1.00 82.06 85 ILE A C 1
ATOM 674 O O . ILE A 1 85 ? -18.937 6.749 -9.067 1.00 82.06 85 ILE A O 1
ATOM 678 N N . GLY A 1 86 ? -18.267 7.460 -7.045 1.00 87.75 86 GLY A N 1
ATOM 679 C CA . GLY A 1 86 ? -18.843 6.359 -6.274 1.00 87.75 86 GLY A CA 1
ATOM 680 C C . GLY A 1 86 ? -17.831 5.312 -5.797 1.00 87.75 86 GLY A C 1
ATOM 681 O O . GLY A 1 86 ? -16.979 4.821 -6.543 1.00 87.75 86 GLY A O 1
ATOM 682 N N . VAL A 1 87 ? -17.981 4.919 -4.528 1.00 86.81 87 VAL A N 1
ATOM 683 C CA . VAL A 1 87 ? -17.072 3.993 -3.835 1.00 86.81 87 VAL A CA 1
ATOM 684 C C . VAL A 1 87 ? -17.035 2.627 -4.516 1.00 86.81 87 VAL A C 1
ATOM 686 O O . VAL A 1 87 ? -15.957 2.088 -4.719 1.00 86.81 87 VAL A O 1
ATOM 689 N N . HIS A 1 88 ? -18.182 2.081 -4.927 1.00 91.44 88 HIS A N 1
ATOM 690 C CA . HIS A 1 88 ? -18.269 0.759 -5.560 1.00 91.44 88 HIS A CA 1
ATOM 691 C C . HIS A 1 88 ? -17.426 0.665 -6.839 1.00 91.44 88 HIS A C 1
ATOM 693 O O . HIS A 1 88 ? -16.663 -0.284 -7.006 1.00 91.44 88 HIS A O 1
ATOM 699 N N . ARG A 1 89 ? -17.473 1.696 -7.692 1.00 86.12 89 ARG A N 1
ATOM 700 C CA . ARG A 1 89 ? -16.657 1.771 -8.915 1.00 86.12 89 ARG A CA 1
ATOM 701 C C . ARG A 1 89 ? -15.167 1.858 -8.590 1.00 86.12 89 ARG A C 1
ATOM 703 O O . ARG A 1 89 ? -14.360 1.192 -9.238 1.00 86.12 89 ARG A O 1
ATOM 710 N N . ALA A 1 90 ? -14.810 2.602 -7.542 1.00 88.12 90 ALA A N 1
ATOM 711 C CA . ALA A 1 90 ? -13.440 2.636 -7.041 1.00 88.12 90 ALA A CA 1
ATOM 712 C C . ALA A 1 90 ? -12.979 1.248 -6.565 1.00 88.12 90 ALA A C 1
ATOM 714 O O . ALA A 1 90 ? -11.873 0.831 -6.910 1.00 88.12 90 ALA A O 1
ATOM 715 N N . LYS A 1 91 ? -13.826 0.502 -5.833 1.00 87.94 91 LYS A N 1
ATOM 716 C CA . LYS A 1 91 ? -13.501 -0.862 -5.372 1.00 87.94 91 LYS A CA 1
ATOM 717 C C . LYS A 1 91 ? -13.189 -1.782 -6.548 1.00 87.94 91 LYS A C 1
ATOM 719 O O . LY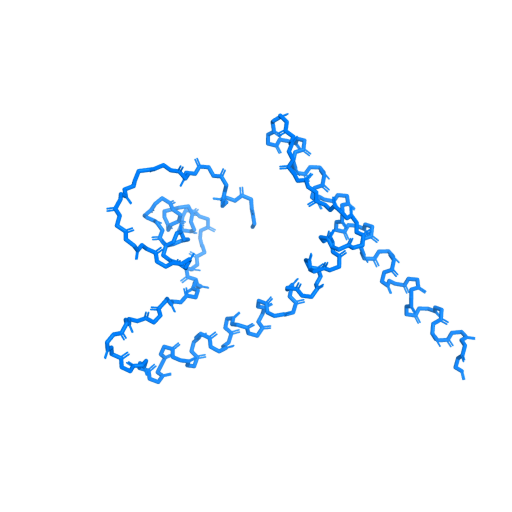S A 1 91 ? -12.163 -2.455 -6.528 1.00 87.94 91 LYS A O 1
ATOM 724 N N . VAL A 1 92 ? -14.041 -1.772 -7.575 1.00 90.06 92 VAL A N 1
ATOM 725 C CA . VAL A 1 92 ? -13.863 -2.606 -8.772 1.00 90.06 92 VAL A CA 1
ATOM 726 C C . VAL A 1 92 ? -12.576 -2.231 -9.506 1.00 90.06 92 VAL A C 1
ATOM 728 O O . VAL A 1 92 ? -11.775 -3.111 -9.805 1.00 90.06 92 VAL A O 1
ATOM 731 N N . LYS A 1 93 ? -12.310 -0.933 -9.711 1.00 86.19 93 LYS A N 1
ATOM 732 C CA . LYS A 1 93 ? -11.085 -0.462 -10.381 1.00 86.19 93 LYS A CA 1
ATOM 733 C C . LYS A 1 93 ? -9.813 -0.903 -9.649 1.00 86.19 93 LYS A C 1
ATOM 735 O O . LYS A 1 93 ? -8.863 -1.357 -10.283 1.00 86.19 93 LYS A O 1
ATOM 740 N N . ILE A 1 94 ? -9.804 -0.806 -8.318 1.00 87.75 94 ILE A N 1
ATOM 741 C CA . ILE A 1 94 ? -8.699 -1.293 -7.478 1.00 87.75 94 ILE A CA 1
ATOM 742 C C . ILE A 1 94 ? -8.561 -2.817 -7.602 1.00 87.75 94 ILE A C 1
ATOM 744 O O . ILE A 1 94 ? -7.451 -3.320 -7.774 1.00 87.75 94 ILE A O 1
ATOM 748 N N . GLY A 1 95 ? -9.677 -3.546 -7.531 1.00 88.62 95 GLY A N 1
ATOM 749 C CA . GLY A 1 95 ? -9.700 -5.005 -7.636 1.00 88.62 95 GLY A CA 1
ATOM 750 C C . GLY A 1 95 ? -9.126 -5.500 -8.963 1.00 88.62 95 GLY A C 1
ATOM 751 O O . GLY A 1 95 ? -8.214 -6.324 -8.966 1.00 88.62 95 GLY A O 1
ATOM 752 N N . MET A 1 96 ? -9.582 -4.934 -10.082 1.00 89.06 96 MET A N 1
ATOM 753 C CA . MET A 1 96 ? -9.087 -5.273 -11.420 1.00 89.06 96 MET A CA 1
ATOM 754 C C . MET A 1 96 ? -7.588 -4.999 -11.563 1.00 89.06 96 MET A C 1
ATOM 756 O O . MET A 1 96 ? -6.854 -5.852 -12.054 1.00 89.06 96 MET A O 1
ATOM 760 N N . ALA A 1 97 ? -7.108 -3.851 -11.080 1.00 87.25 97 ALA A N 1
ATOM 761 C CA . ALA A 1 97 ? -5.685 -3.522 -11.125 1.00 87.25 97 ALA A CA 1
ATOM 762 C C . ALA A 1 97 ? -4.825 -4.537 -10.359 1.00 87.25 97 ALA A C 1
ATOM 764 O O . ALA A 1 97 ? -3.733 -4.896 -10.801 1.00 87.25 97 ALA A O 1
ATOM 765 N N . ASN A 1 98 ? -5.318 -5.030 -9.222 1.00 87.94 98 ASN A N 1
ATOM 766 C CA . ASN A 1 98 ? -4.618 -6.050 -8.454 1.00 87.94 98 ASN A CA 1
ATOM 767 C C . ASN A 1 98 ? -4.526 -7.380 -9.218 1.00 87.94 98 ASN A C 1
ATOM 769 O O . ASN A 1 98 ? -3.449 -7.969 -9.295 1.00 87.94 98 ASN A O 1
ATOM 773 N N . ILE A 1 99 ? -5.632 -7.814 -9.829 1.00 90.56 99 ILE A N 1
ATOM 774 C CA . ILE A 1 99 ? -5.682 -9.048 -10.624 1.00 90.56 99 ILE A CA 1
ATOM 775 C C . ILE A 1 99 ? -4.728 -8.949 -11.821 1.00 90.56 99 ILE A C 1
ATOM 777 O O . ILE A 1 99 ? -3.877 -9.818 -12.002 1.00 90.56 99 ILE A O 1
ATOM 781 N N . VAL A 1 100 ? -4.810 -7.865 -12.599 1.00 90.56 100 VAL A N 1
ATOM 782 C CA . VAL A 1 100 ? -3.948 -7.644 -13.772 1.00 90.56 100 VAL A CA 1
ATOM 783 C C . VAL A 1 100 ? -2.475 -7.626 -13.375 1.00 90.56 100 VAL A C 1
ATOM 785 O O . VAL A 1 100 ? -1.653 -8.270 -14.023 1.00 90.56 100 VAL A O 1
ATOM 788 N N . ASN A 1 101 ? -2.123 -6.947 -12.280 1.00 86.50 101 ASN A N 1
ATOM 789 C CA . ASN A 1 101 ? -0.744 -6.935 -11.808 1.00 86.50 101 ASN A CA 1
ATOM 790 C C . ASN A 1 101 ? -0.242 -8.339 -11.441 1.00 86.50 101 ASN A C 1
ATOM 792 O O . ASN A 1 101 ? 0.901 -8.668 -11.755 1.00 86.50 101 ASN A O 1
ATOM 796 N N . ASN A 1 102 ? -1.079 -9.161 -10.806 1.00 89.06 102 ASN A N 1
ATOM 797 C CA . ASN A 1 102 ? -0.716 -10.531 -10.454 1.00 89.06 102 ASN A CA 1
ATOM 798 C C . ASN A 1 102 ? -0.543 -11.412 -11.698 1.00 89.06 102 ASN A C 1
ATOM 800 O O . ASN A 1 102 ? 0.464 -12.109 -11.789 1.00 89.06 102 ASN A O 1
ATOM 804 N N . MET A 1 103 ? -1.439 -11.318 -12.686 1.00 91.31 103 MET A N 1
ATOM 805 C CA . MET A 1 103 ? -1.315 -12.056 -13.951 1.00 91.31 103 MET A CA 1
ATOM 806 C C . MET A 1 103 ? -0.058 -11.654 -14.736 1.00 91.31 103 MET A C 1
ATOM 808 O O . MET A 1 103 ? 0.727 -12.508 -15.138 1.00 91.31 103 MET A O 1
ATOM 812 N N . LEU A 1 104 ? 0.194 -10.349 -14.884 1.00 88.31 104 LEU A N 1
ATOM 813 C CA . LEU A 1 104 ? 1.396 -9.842 -15.560 1.00 88.31 104 LEU A CA 1
ATOM 814 C C . LEU A 1 104 ? 2.686 -10.218 -14.826 1.00 88.31 104 LEU A C 1
ATOM 816 O O . LEU A 1 104 ? 3.742 -10.348 -15.443 1.00 88.31 104 LEU A O 1
ATOM 820 N N . ARG A 1 105 ? 2.628 -10.331 -13.497 1.00 87.31 105 ARG A N 1
ATOM 821 C CA . ARG A 1 105 ? 3.762 -10.779 -12.693 1.00 87.31 105 ARG A CA 1
ATOM 822 C C . ARG A 1 105 ? 4.010 -12.271 -12.885 1.00 87.31 105 ARG A C 1
ATOM 824 O O . ARG A 1 105 ? 5.163 -12.646 -13.045 1.00 87.31 105 ARG A O 1
ATOM 831 N N . TYR A 1 106 ? 2.958 -13.084 -12.906 1.00 89.38 106 TYR A N 1
ATOM 832 C CA . TYR A 1 106 ? 3.056 -14.517 -13.171 1.00 89.38 106 TYR A CA 1
ATOM 833 C C . TYR A 1 106 ? 3.656 -14.792 -14.556 1.00 89.38 106 TYR A C 1
ATOM 835 O O . TYR A 1 106 ? 4.697 -15.432 -14.643 1.00 89.38 106 TYR A O 1
ATOM 843 N N . ALA A 1 107 ? 3.106 -14.181 -15.611 1.00 89.75 107 ALA A N 1
ATOM 844 C CA . ALA A 1 107 ? 3.628 -14.317 -16.974 1.00 89.75 107 ALA A CA 1
ATOM 845 C C . ALA A 1 107 ? 5.108 -13.906 -17.098 1.00 89.75 107 ALA A C 1
ATOM 847 O O . ALA A 1 107 ? 5.874 -14.523 -17.830 1.00 89.75 107 ALA A O 1
ATOM 848 N N . PHE A 1 108 ? 5.539 -12.881 -16.355 1.00 88.00 108 PHE A N 1
ATOM 849 C CA . PHE A 1 108 ? 6.945 -12.475 -16.314 1.00 88.00 108 PHE A CA 1
ATOM 850 C C . PHE A 1 108 ? 7.857 -13.514 -15.645 1.00 88.00 108 PHE A C 1
ATOM 852 O O . PHE A 1 108 ? 9.009 -13.652 -16.047 1.00 88.00 108 PHE A O 1
ATOM 859 N N . HIS A 1 109 ? 7.375 -14.209 -14.612 1.00 87.81 109 HIS A N 1
ATOM 860 C CA . HIS A 1 109 ? 8.136 -15.275 -13.963 1.00 87.81 109 HIS A CA 1
ATOM 861 C C . HIS A 1 109 ? 8.229 -16.512 -14.864 1.00 87.81 109 HIS A C 1
ATOM 863 O O . HIS A 1 109 ? 9.335 -16.989 -15.092 1.00 87.81 109 HIS A O 1
ATOM 869 N N . GLU A 1 110 ? 7.118 -16.944 -15.460 1.00 88.75 110 GLU A N 1
ATOM 870 C CA . GLU A 1 110 ? 7.091 -18.058 -16.421 1.00 88.75 110 GLU A CA 1
ATOM 871 C C . GLU A 1 110 ? 7.974 -17.780 -17.646 1.00 88.75 110 GLU A C 1
ATOM 873 O O . GLU A 1 110 ? 8.811 -18.595 -18.020 1.00 88.75 110 GLU A O 1
ATOM 878 N N . GLY A 1 111 ? 7.885 -16.574 -18.218 1.00 83.69 111 GLY A N 1
ATOM 879 C CA . GLY A 1 111 ? 8.735 -16.165 -19.337 1.00 83.69 111 GLY A CA 1
ATOM 880 C C . GLY A 1 111 ? 10.226 -16.110 -18.993 1.00 83.69 111 GLY A C 1
ATOM 881 O O . GLY A 1 111 ? 11.056 -16.202 -19.886 1.00 83.69 111 GLY A O 1
ATOM 882 N N . LYS A 1 112 ? 10.605 -15.978 -17.718 1.00 75.00 112 LYS A N 1
ATOM 883 C CA . LYS A 1 112 ? 12.008 -16.100 -17.295 1.00 75.00 112 LYS A CA 1
ATOM 884 C C . LYS A 1 112 ? 12.437 -17.549 -17.124 1.00 75.00 112 LYS A C 1
ATOM 886 O O . LYS A 1 112 ? 13.562 -17.864 -17.480 1.00 75.00 112 LYS A O 1
ATOM 891 N N . CYS A 1 113 ? 11.559 -18.400 -16.604 1.00 66.44 113 CYS A N 1
ATOM 892 C CA . CYS A 1 113 ? 11.813 -19.832 -16.481 1.00 66.44 113 CYS A CA 1
ATOM 893 C C . CYS A 1 113 ? 11.922 -20.522 -17.848 1.00 66.44 113 CYS A C 1
ATOM 895 O O . CYS A 1 113 ? 12.688 -21.461 -17.973 1.00 66.44 113 CYS A O 1
ATOM 897 N N . ALA A 1 114 ? 11.212 -20.035 -18.871 1.00 60.84 114 ALA A N 1
ATOM 898 C CA . ALA A 1 114 ? 11.300 -20.560 -20.237 1.00 60.84 114 ALA A CA 1
ATOM 899 C C . ALA A 1 114 ? 12.542 -20.089 -21.026 1.00 60.84 114 ALA A C 1
ATOM 901 O O . ALA A 1 114 ? 12.866 -20.677 -22.051 1.00 60.84 114 ALA A O 1
ATOM 902 N N . ASN A 1 115 ? 13.206 -19.015 -20.582 1.00 57.97 115 ASN A N 1
ATOM 903 C CA . ASN A 1 115 ? 14.403 -18.443 -21.218 1.00 57.97 115 ASN A CA 1
ATOM 904 C C . ASN A 1 115 ? 15.701 -18.745 -20.437 1.00 57.97 115 ASN A C 1
ATOM 906 O O . ASN A 1 115 ? 16.746 -18.179 -20.761 1.00 57.97 115 ASN A O 1
ATOM 910 N N . ALA A 1 116 ? 15.616 -19.555 -19.379 1.00 54.00 116 ALA A N 1
ATOM 911 C CA . ALA A 1 116 ? 16.734 -20.019 -18.559 1.00 54.00 116 ALA A CA 1
ATOM 912 C C . ALA A 1 116 ? 17.038 -21.481 -18.892 1.00 54.00 116 ALA A C 1
ATOM 914 O O . ALA A 1 116 ?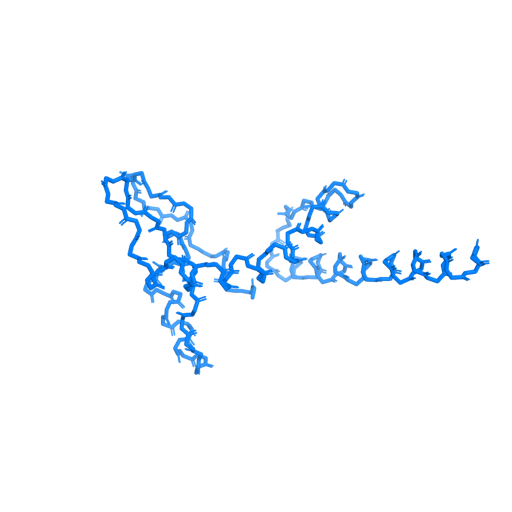 18.236 -21.833 -18.859 1.00 54.00 116 ALA A O 1
#

pLDDT: mean 72.88, std 18.71, range [23.14, 91.44]

Foldseek 3Di:
DLPLPDDPDDDPDPDDDQVSCPDPVNCCVCVVVVHDPLGQDDDDPPDDDDPVSVVSNVVVVVVVVVVVVLVVCCCPVVVDDQPDDDSVVSVVSVVVSVVVSVVVVVVVVVVVVVVD

Sequence (116 aa):
MMALISEMSCARTKRRSASAYISKKNEAFITGNGLKSDIHQCKLKVRPTPEAMSRANGRRSKLRSAFEHVFARQKDKMRLFIQTIGVHRAKVKIGMANIVNNMLRYAFHEGKCANA